Protein AF-A0A2S2QGP6-F1 (afdb_monomer_lite)

Radius of gyration: 17.16 Å; chains: 1; bounding box: 32×30×51 Å

Organism: NCBI:txid143950

pLDDT: mean 71.66, std 15.65, range [30.09, 93.31]

Structure (mmCIF, N/CA/C/O backbone):
data_AF-A0A2S2QGP6-F1
#
_entry.id   AF-A0A2S2QGP6-F1
#
loop_
_atom_site.group_PDB
_atom_site.id
_atom_site.type_symbol
_atom_site.label_atom_id
_atom_site.label_alt_id
_atom_site.label_comp_id
_atom_site.label_asym_id
_atom_site.label_entity_id
_atom_site.label_seq_id
_atom_site.pdbx_PDB_ins_code
_atom_site.Cartn_x
_atom_site.Cartn_y
_atom_site.Cartn_z
_atom_site.occupancy
_atom_site.B_iso_or_equiv
_atom_site.auth_seq_id
_atom_site.auth_comp_id
_atom_site.auth_asym_id
_atom_site.auth_atom_id
_atom_site.pdbx_PDB_model_num
ATOM 1 N N . MET A 1 1 ? -14.550 -14.952 7.978 1.00 33.62 1 MET A N 1
ATOM 2 C CA . MET A 1 1 ? -14.821 -15.271 9.393 1.00 33.62 1 MET A CA 1
ATOM 3 C C . MET A 1 1 ? -13.611 -14.771 10.162 1.00 33.62 1 MET A C 1
ATOM 5 O O . MET A 1 1 ? -12.577 -15.421 10.132 1.00 33.62 1 MET A O 1
ATOM 9 N N . GLU A 1 2 ? -13.660 -13.527 10.637 1.00 41.09 2 GLU A N 1
ATOM 10 C CA . GLU A 1 2 ? -12.508 -12.887 11.283 1.00 41.09 2 GLU A CA 1
ATOM 11 C C . GLU A 1 2 ? -12.407 -13.330 12.744 1.00 41.09 2 GLU A C 1
ATOM 13 O O . GLU A 1 2 ? -13.409 -13.433 13.451 1.00 41.09 2 GLU A O 1
ATOM 18 N N . ASN A 1 3 ? -11.182 -13.639 13.164 1.00 46.16 3 ASN A N 1
ATOM 19 C CA . ASN A 1 3 ? -10.846 -14.115 14.499 1.00 46.16 3 ASN A CA 1
ATOM 20 C C . ASN A 1 3 ? -11.147 -13.024 15.538 1.00 46.16 3 ASN A C 1
ATOM 22 O O . ASN A 1 3 ? -10.603 -11.923 15.454 1.00 46.16 3 ASN A O 1
ATOM 26 N N . GLY A 1 4 ? -11.997 -13.331 16.519 1.00 55.62 4 GLY A N 1
ATOM 27 C CA . GLY A 1 4 ? -12.310 -12.419 17.618 1.00 55.62 4 GLY A CA 1
ATOM 28 C C . GLY A 1 4 ? -11.077 -12.090 18.467 1.00 55.62 4 GLY A C 1
ATOM 29 O O . GLY A 1 4 ? -10.207 -12.934 18.682 1.00 55.62 4 GLY A O 1
ATOM 30 N N . VAL A 1 5 ? -11.003 -10.854 18.961 1.00 69.25 5 VAL A N 1
ATOM 31 C CA . VAL A 1 5 ? -9.950 -10.416 19.885 1.00 69.25 5 VAL A CA 1
ATOM 32 C C . VAL A 1 5 ? -10.354 -10.805 21.306 1.00 69.25 5 VAL A C 1
ATOM 34 O O . VAL A 1 5 ? -11.376 -10.344 21.808 1.00 69.25 5 VAL A O 1
ATOM 37 N N . ASN A 1 6 ? -9.551 -11.640 21.970 1.00 63.78 6 ASN A N 1
ATOM 38 C CA . ASN A 1 6 ? -9.742 -11.951 23.386 1.00 63.78 6 ASN A CA 1
ATOM 39 C C . ASN A 1 6 ? -9.206 -10.805 24.247 1.00 63.78 6 ASN A C 1
ATOM 41 O O . ASN A 1 6 ? -7.996 -10.595 24.325 1.00 63.78 6 ASN A O 1
ATOM 45 N N . ILE A 1 7 ? -10.109 -10.083 24.908 1.00 73.00 7 ILE A N 1
ATOM 46 C CA . ILE A 1 7 ? -9.771 -9.000 25.833 1.00 73.00 7 ILE A CA 1
ATOM 47 C C . ILE A 1 7 ? -10.067 -9.492 27.250 1.00 73.00 7 ILE A C 1
ATOM 49 O O . ILE A 1 7 ? -11.138 -9.250 27.806 1.00 73.00 7 ILE A O 1
ATOM 53 N N . LEU A 1 8 ? -9.121 -10.239 27.823 1.00 68.62 8 LEU A N 1
ATOM 54 C CA . LEU A 1 8 ? -9.148 -10.564 29.248 1.00 68.62 8 LEU A CA 1
ATOM 55 C C . LEU A 1 8 ? -9.189 -9.218 30.003 1.00 68.62 8 LEU A C 1
ATOM 57 O O . LEU A 1 8 ? -8.350 -8.361 29.745 1.00 68.62 8 LEU A O 1
ATOM 61 N N . PHE A 1 9 ? -10.159 -9.018 30.897 1.00 77.38 9 PHE A N 1
ATOM 62 C CA . PHE A 1 9 ? -10.298 -7.852 31.797 1.00 77.38 9 PHE A CA 1
ATOM 63 C C . PHE A 1 9 ? -11.039 -6.593 31.296 1.00 77.38 9 PHE A C 1
ATOM 65 O O . PHE A 1 9 ? -11.091 -5.613 32.039 1.00 77.38 9 PHE A O 1
ATOM 72 N N . PHE A 1 10 ? -11.678 -6.579 30.120 1.00 81.62 10 PHE A N 1
ATOM 73 C CA . PHE A 1 10 ? -12.522 -5.432 29.736 1.00 81.62 10 PHE A CA 1
ATOM 74 C C . PHE A 1 10 ? -13.961 -5.575 30.259 1.00 81.62 10 PHE A C 1
ATOM 76 O O . PHE A 1 10 ? -14.682 -6.487 29.870 1.00 81.62 10 PHE A O 1
ATOM 83 N N . THR A 1 11 ? -14.392 -4.654 31.125 1.00 80.69 11 THR A N 1
ATOM 84 C CA . THR A 1 11 ? -15.749 -4.612 31.711 1.00 80.69 11 THR A CA 1
ATOM 85 C C . THR A 1 11 ? -16.683 -3.595 31.039 1.00 80.69 11 THR A C 1
ATOM 87 O O . THR A 1 11 ? -17.801 -3.379 31.506 1.00 80.69 11 THR A O 1
ATOM 90 N N . GLY A 1 12 ? -16.247 -2.953 29.949 1.00 83.00 12 GLY A N 1
ATOM 91 C CA . GLY A 1 12 ? -17.025 -1.950 29.214 1.00 83.00 12 GLY A CA 1
ATOM 92 C C . GLY A 1 12 ? -17.781 -2.501 27.998 1.00 83.00 12 GLY A C 1
ATOM 93 O O . GLY A 1 12 ? -17.739 -3.690 27.689 1.00 83.00 12 GLY A O 1
ATOM 94 N N . LYS A 1 13 ? -18.452 -1.606 27.258 1.00 79.19 13 LYS A N 1
ATOM 95 C CA . LYS A 1 13 ? -18.992 -1.897 25.919 1.00 79.19 13 LYS A CA 1
ATOM 96 C C . LYS A 1 13 ? -18.001 -1.435 24.856 1.00 79.19 13 LYS A C 1
ATOM 98 O O . LYS A 1 13 ? -17.571 -0.284 24.876 1.00 79.19 13 LYS A O 1
ATOM 103 N N . LEU A 1 14 ? -17.650 -2.336 23.945 1.00 78.19 14 LEU A N 1
ATOM 104 C CA . LEU A 1 14 ? -16.773 -2.065 22.812 1.00 78.19 14 LEU A CA 1
ATOM 105 C C . LEU A 1 14 ? -17.645 -1.866 21.572 1.00 78.19 14 LEU A C 1
ATOM 107 O O . LEU A 1 14 ? -18.408 -2.760 21.211 1.00 78.19 14 LEU A O 1
ATOM 111 N N . TYR A 1 15 ? -17.542 -0.702 20.941 1.00 77.56 15 TYR A N 1
ATOM 112 C CA . TYR A 1 15 ? -18.211 -0.419 19.677 1.00 77.56 15 TYR A CA 1
ATOM 113 C C . TYR A 1 15 ? -17.153 -0.378 18.582 1.00 77.56 15 TYR A C 1
ATOM 115 O O . TYR A 1 15 ? -16.147 0.317 18.721 1.00 77.56 15 TYR A O 1
ATOM 123 N N . PHE A 1 16 ? -17.375 -1.137 17.514 1.00 74.31 16 PHE A N 1
ATOM 124 C CA . PHE A 1 16 ? -16.581 -1.040 16.299 1.00 74.31 16 PHE A CA 1
ATOM 125 C C . PHE A 1 16 ? -17.416 -0.346 15.241 1.00 74.31 16 PHE A C 1
ATOM 127 O O . PHE A 1 16 ? -18.569 -0.713 15.016 1.00 74.31 16 PHE A O 1
ATOM 134 N N . GLU A 1 17 ? -16.813 0.631 14.584 1.00 72.00 17 GLU A N 1
ATOM 135 C CA . GLU A 1 17 ? -17.373 1.267 13.406 1.00 72.00 17 GLU A CA 1
ATOM 136 C C . GLU A 1 17 ? -16.498 0.883 12.216 1.00 72.00 17 GLU A C 1
ATOM 138 O O . GLU A 1 17 ? -15.274 1.036 12.251 1.00 72.00 17 GLU A O 1
ATOM 143 N N . LEU A 1 18 ? -17.126 0.301 11.195 1.00 76.25 18 LEU A N 1
ATOM 144 C CA . LEU A 1 18 ? -16.476 -0.043 9.939 1.00 76.25 18 LEU A CA 1
ATOM 145 C C . LEU A 1 18 ? -16.919 0.969 8.889 1.00 76.25 18 LEU A C 1
ATOM 147 O O . LEU A 1 18 ? -18.082 0.989 8.490 1.00 76.25 18 LEU A O 1
ATOM 151 N N . GLU A 1 19 ? -15.981 1.778 8.417 1.00 67.50 19 GLU A N 1
ATOM 152 C CA . GLU A 1 19 ? -16.225 2.720 7.331 1.00 67.50 19 GLU A CA 1
ATOM 153 C C . GLU A 1 19 ? -15.826 2.098 5.987 1.00 67.50 19 GLU A C 1
ATOM 155 O O . GLU A 1 19 ? -14.704 1.614 5.815 1.00 67.50 19 GLU A O 1
ATOM 160 N N . LEU A 1 20 ? -16.737 2.138 5.009 1.00 74.31 20 LEU A N 1
ATOM 161 C CA . LEU A 1 20 ? -16.465 1.747 3.627 1.00 74.31 20 LEU A CA 1
ATOM 162 C C . LEU A 1 20 ? -16.275 2.992 2.761 1.00 74.31 20 LEU A C 1
ATOM 164 O O . LEU A 1 20 ? -17.158 3.841 2.661 1.00 74.31 20 LEU A O 1
ATOM 168 N N . ILE A 1 21 ? -15.141 3.064 2.067 1.00 73.31 21 ILE A N 1
ATOM 169 C CA . ILE A 1 21 ? -14.864 4.123 1.097 1.00 73.31 21 ILE A CA 1
ATOM 170 C C . ILE A 1 21 ? -14.978 3.539 -0.316 1.00 73.31 21 ILE A C 1
ATOM 172 O O . ILE A 1 21 ? -14.104 2.795 -0.752 1.00 73.31 21 ILE A O 1
ATOM 176 N N . LEU A 1 22 ? -16.032 3.915 -1.046 1.00 76.50 22 LEU A N 1
ATOM 177 C CA . LEU A 1 22 ? -16.227 3.566 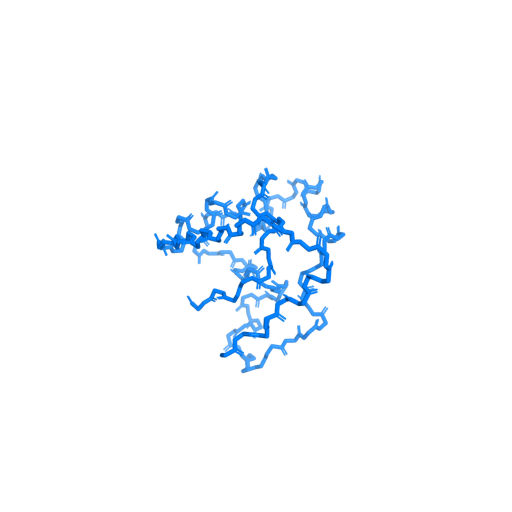-2.459 1.00 76.50 22 LEU A CA 1
ATOM 178 C C . LEU A 1 22 ? -15.653 4.653 -3.360 1.00 76.50 22 LEU A C 1
ATOM 180 O O . LEU A 1 22 ? -16.087 5.805 -3.281 1.00 76.50 22 LEU A O 1
ATOM 184 N N . ARG A 1 23 ? -14.676 4.311 -4.208 1.00 71.88 23 ARG A N 1
ATOM 185 C CA . ARG A 1 23 ? -14.029 5.270 -5.114 1.00 71.88 23 ARG A CA 1
ATOM 186 C C . ARG A 1 23 ? -13.573 4.642 -6.413 1.00 71.88 23 ARG A C 1
ATOM 188 O O . ARG A 1 23 ? -13.230 3.467 -6.460 1.00 71.88 23 ARG A O 1
ATOM 195 N N . ASP A 1 24 ? -13.513 5.477 -7.440 1.00 82.12 24 ASP A N 1
ATOM 196 C CA . ASP A 1 24 ? -12.821 5.166 -8.679 1.00 82.12 24 ASP A CA 1
ATOM 197 C C . ASP A 1 24 ? -11.292 5.233 -8.490 1.00 82.12 24 ASP A C 1
ATOM 199 O O . ASP A 1 24 ? -10.769 5.618 -7.435 1.00 82.12 24 ASP A O 1
ATOM 203 N N . ASN A 1 25 ? -10.542 4.856 -9.529 1.00 74.06 25 ASN A N 1
ATOM 204 C CA . ASN A 1 25 ? -9.081 4.862 -9.473 1.00 74.06 25 ASN A CA 1
ATOM 205 C C . ASN A 1 25 ? -8.524 6.229 -9.059 1.00 74.06 25 ASN A C 1
ATOM 207 O O . ASN A 1 25 ? -7.605 6.286 -8.237 1.00 74.06 25 ASN A O 1
ATOM 211 N N . LEU A 1 26 ? -9.113 7.308 -9.582 1.00 79.75 26 LEU A N 1
ATOM 212 C CA . LEU A 1 26 ? -8.693 8.677 -9.325 1.00 79.75 26 LEU A CA 1
ATOM 213 C C . LEU A 1 26 ? -8.902 9.066 -7.857 1.00 79.75 26 LEU A C 1
ATOM 215 O O . LEU A 1 26 ? -7.968 9.508 -7.186 1.00 79.75 26 LEU A O 1
ATOM 219 N N . GLY A 1 27 ? -10.103 8.830 -7.332 1.00 80.31 27 GLY A N 1
ATOM 220 C CA . GLY A 1 27 ? -10.456 9.098 -5.948 1.00 80.31 27 GLY A CA 1
ATOM 221 C C . GLY A 1 27 ? -9.634 8.271 -4.966 1.00 80.31 27 GLY A C 1
ATOM 222 O O . GLY A 1 27 ? -9.262 8.787 -3.907 1.00 80.31 27 GLY A O 1
ATOM 223 N N . LEU A 1 28 ? -9.323 7.015 -5.299 1.00 79.00 28 LEU A N 1
ATOM 224 C CA . LEU A 1 28 ? -8.489 6.175 -4.449 1.00 79.00 28 LEU A CA 1
ATOM 225 C C . LEU A 1 28 ? -7.035 6.665 -4.453 1.00 79.00 28 LEU A C 1
ATOM 227 O O . LEU A 1 28 ? -6.443 6.752 -3.378 1.00 79.00 28 LEU A O 1
ATOM 231 N N . HIS A 1 29 ? -6.468 7.063 -5.602 1.00 77.44 29 HIS A N 1
ATOM 232 C CA . HIS A 1 29 ? -5.127 7.672 -5.662 1.00 77.44 29 HIS A CA 1
ATOM 233 C C . HIS A 1 29 ? -5.053 8.978 -4.856 1.00 77.44 29 HIS A C 1
ATOM 235 O O . HIS A 1 29 ? -4.124 9.155 -4.065 1.00 77.44 29 HIS A O 1
ATOM 241 N N . LEU A 1 30 ? -6.081 9.828 -4.958 1.00 77.00 30 LEU A N 1
ATOM 242 C CA . LEU A 1 30 ? -6.176 11.093 -4.227 1.00 77.00 30 LEU A CA 1
ATOM 243 C C . LEU A 1 30 ? -6.112 10.908 -2.702 1.00 77.00 30 LEU A C 1
ATOM 245 O O . LEU A 1 30 ? -5.411 11.668 -2.021 1.00 77.00 30 LEU A O 1
ATOM 249 N N . ILE A 1 31 ? -6.837 9.922 -2.154 1.00 77.00 31 ILE A N 1
ATOM 250 C CA . ILE A 1 31 ? -6.790 9.648 -0.709 1.00 77.00 31 ILE A CA 1
ATOM 251 C C . ILE A 1 31 ? -5.488 8.965 -0.304 1.00 77.00 31 ILE A C 1
ATOM 253 O O . ILE A 1 31 ? -4.907 9.272 0.733 1.00 77.00 31 ILE A O 1
ATOM 257 N N . THR A 1 32 ? -5.030 8.000 -1.091 1.00 73.50 32 THR A N 1
ATOM 258 C CA . THR A 1 32 ? -3.847 7.216 -0.719 1.00 73.50 32 THR A CA 1
ATOM 259 C C . THR A 1 32 ? -2.545 8.004 -0.918 1.00 73.50 32 THR A C 1
ATOM 261 O O . THR A 1 32 ? -1.481 7.552 -0.506 1.00 73.50 32 THR A O 1
ATOM 264 N N . GLY A 1 33 ? -2.625 9.218 -1.479 1.00 75.94 33 GLY A N 1
ATOM 265 C CA . GLY A 1 33 ? -1.484 10.111 -1.686 1.00 75.94 33 GLY A CA 1
ATOM 266 C C . GLY A 1 33 ? -0.641 9.734 -2.902 1.00 75.94 33 GLY A C 1
ATOM 267 O O . GLY A 1 33 ? 0.455 10.269 -3.072 1.00 75.94 33 GLY A O 1
ATOM 268 N N . PHE A 1 34 ? -1.145 8.832 -3.745 1.00 77.88 34 PHE A N 1
ATOM 269 C CA . PHE A 1 34 ? -0.508 8.427 -4.991 1.00 77.88 34 PHE A CA 1
ATOM 270 C C . PHE A 1 34 ? -0.752 9.455 -6.088 1.00 77.88 34 PHE A C 1
ATOM 272 O O . PHE A 1 34 ? -1.718 10.215 -6.049 1.00 77.88 34 PHE A O 1
ATOM 279 N N . VAL A 1 35 ? 0.132 9.459 -7.081 1.00 78.25 35 VAL A N 1
ATOM 280 C CA . VAL A 1 35 ? -0.043 10.297 -8.266 1.00 78.25 35 VAL A CA 1
ATOM 281 C C . VAL A 1 35 ? -1.282 9.844 -9.033 1.00 78.25 35 VAL A C 1
ATOM 283 O O . VAL A 1 35 ? -1.435 8.673 -9.375 1.00 78.25 35 VAL A O 1
ATOM 286 N N . GLU A 1 36 ? -2.159 10.795 -9.317 1.00 76.56 36 GLU A N 1
ATOM 287 C CA . GLU A 1 36 ? -3.364 10.611 -10.107 1.00 76.56 36 GLU A CA 1
ATOM 288 C C . GLU A 1 36 ? -3.024 10.489 -11.605 1.00 76.56 36 GLU A C 1
ATOM 290 O O . GLU A 1 36 ? -3.099 11.463 -12.350 1.00 76.56 36 GLU A O 1
ATOM 295 N N . SER A 1 37 ? -2.591 9.308 -12.060 1.00 75.06 37 SER A N 1
ATOM 296 C CA . SER A 1 37 ? -2.191 9.099 -13.459 1.00 75.06 37 SER A CA 1
ATOM 297 C C . SER A 1 37 ? -2.601 7.734 -14.006 1.00 75.06 37 SER A C 1
ATOM 299 O O . SER A 1 37 ? -2.306 6.693 -13.421 1.00 75.06 37 SER A O 1
ATOM 301 N N . PHE A 1 38 ? -3.208 7.738 -15.196 1.00 70.94 38 PHE A N 1
ATOM 302 C CA . PHE A 1 38 ? -3.543 6.530 -15.963 1.00 70.94 38 PHE A CA 1
ATOM 303 C C . PHE A 1 38 ? -2.349 5.980 -16.773 1.00 70.94 38 PHE A C 1
ATOM 305 O O . PHE A 1 38 ? -2.350 4.832 -17.233 1.00 70.94 38 PHE A O 1
ATOM 312 N N . SER A 1 39 ? -1.299 6.786 -16.937 1.00 78.38 39 SER A N 1
ATOM 313 C CA . SER A 1 39 ? -0.104 6.474 -17.726 1.00 78.38 39 SER A CA 1
ATOM 314 C C . SER A 1 39 ? 1.138 6.194 -16.872 1.00 78.38 39 SER A C 1
ATOM 316 O O . SER A 1 39 ? 2.223 6.047 -17.421 1.00 78.38 39 SER A O 1
ATOM 318 N N . SER A 1 40 ? 0.991 6.054 -15.548 1.00 77.62 40 SER A N 1
ATOM 319 C CA . SER A 1 40 ? 2.100 5.746 -14.635 1.00 77.62 40 SER A CA 1
ATOM 320 C C . SER A 1 40 ? 2.815 4.433 -14.981 1.00 77.62 40 SER A C 1
ATOM 322 O O . SER A 1 40 ? 2.173 3.399 -15.178 1.00 77.62 40 SER A O 1
ATOM 324 N N . ASN A 1 41 ? 4.152 4.463 -14.960 1.00 81.25 41 ASN A N 1
ATOM 325 C CA . ASN A 1 41 ? 5.001 3.270 -15.068 1.00 81.25 41 ASN A CA 1
ATOM 326 C C . ASN A 1 41 ? 4.940 2.377 -13.818 1.00 81.25 41 ASN A C 1
ATOM 328 O O . ASN A 1 41 ? 5.286 1.208 -13.904 1.00 81.25 41 ASN A O 1
ATOM 332 N N . PHE A 1 42 ? 4.466 2.896 -12.681 1.00 81.94 42 PHE A N 1
ATOM 333 C CA . PHE A 1 42 ? 4.330 2.173 -11.411 1.00 81.94 42 PHE A CA 1
ATOM 334 C C . PHE A 1 42 ? 2.904 2.330 -10.872 1.00 81.94 42 PHE A C 1
ATOM 336 O O . PHE A 1 42 ? 2.665 3.019 -9.880 1.00 81.94 42 PHE A O 1
ATOM 343 N N . CYS A 1 43 ? 1.936 1.730 -11.564 1.00 78.81 43 CYS A N 1
ATOM 344 C CA . CYS A 1 43 ? 0.509 1.924 -11.292 1.00 78.81 4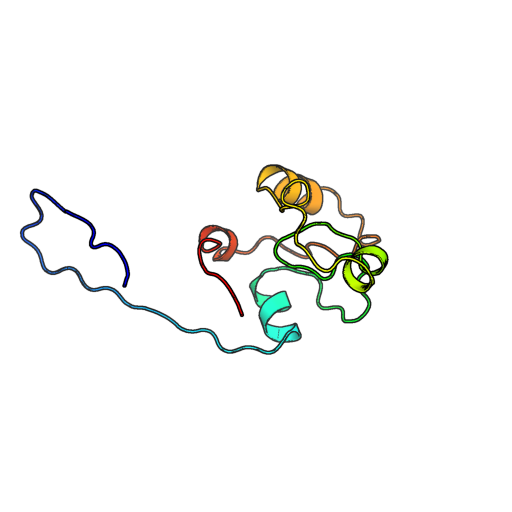3 CYS A CA 1
ATOM 345 C C . CYS A 1 43 ? -0.035 1.107 -10.106 1.00 78.81 43 CYS A C 1
ATOM 347 O O . CYS A 1 43 ? -1.086 1.445 -9.563 1.00 78.81 43 CYS A O 1
ATOM 349 N N . CYS A 1 44 ? 0.658 0.048 -9.679 1.00 80.38 44 CYS A N 1
ATOM 350 C CA . CYS A 1 44 ? 0.203 -0.775 -8.561 1.00 80.38 44 CYS A CA 1
ATOM 351 C C . CYS A 1 44 ? 0.281 -0.002 -7.235 1.00 80.38 44 CYS A C 1
ATOM 353 O O . CYS A 1 44 ? 1.182 0.812 -7.037 1.00 80.38 44 CYS A O 1
ATOM 355 N N . ARG A 1 45 ? -0.655 -0.250 -6.309 1.00 80.56 45 ARG A N 1
ATOM 356 C CA . ARG A 1 45 ? -0.635 0.308 -4.940 1.00 80.56 45 ARG A CA 1
ATOM 357 C C . ARG A 1 45 ? 0.158 -0.558 -3.960 1.00 80.56 45 ARG A C 1
ATOM 359 O O . ARG A 1 45 ? 0.698 -0.030 -2.994 1.00 80.56 45 ARG A O 1
ATOM 366 N N . ILE A 1 46 ? 0.247 -1.854 -4.249 1.00 82.62 46 ILE A N 1
ATOM 367 C CA . ILE A 1 46 ? 0.796 -2.892 -3.370 1.00 82.62 46 ILE A CA 1
ATOM 368 C C . ILE A 1 46 ? 2.283 -3.131 -3.659 1.00 82.62 46 ILE A C 1
ATOM 370 O O . ILE A 1 46 ? 3.068 -3.311 -2.732 1.00 82.62 46 ILE A O 1
ATOM 374 N N . CYS A 1 47 ? 2.692 -3.092 -4.929 1.00 84.88 47 CYS A N 1
ATOM 375 C CA . CYS A 1 47 ? 4.061 -3.385 -5.347 1.00 84.88 47 CYS A CA 1
ATOM 376 C C . CYS A 1 47 ? 4.694 -2.257 -6.174 1.00 84.88 47 CYS A C 1
ATOM 378 O O . CYS A 1 47 ? 4.023 -1.332 -6.638 1.00 84.88 47 CYS A O 1
ATOM 380 N N . ILE A 1 48 ? 6.013 -2.338 -6.346 1.00 85.88 48 ILE A N 1
ATOM 381 C CA . ILE A 1 48 ? 6.824 -1.437 -7.177 1.00 85.88 48 ILE A CA 1
ATOM 382 C C . ILE A 1 48 ? 7.139 -2.021 -8.562 1.00 85.88 48 ILE A C 1
ATOM 384 O O . ILE A 1 48 ? 8.086 -1.578 -9.202 1.00 85.88 48 ILE A O 1
ATOM 388 N N . MET A 1 49 ? 6.366 -3.007 -9.023 1.00 87.38 49 MET A N 1
ATOM 389 C CA . MET A 1 49 ? 6.537 -3.607 -10.348 1.00 87.38 49 MET A CA 1
ATOM 390 C C . MET A 1 49 ? 6.215 -2.600 -11.460 1.00 87.38 49 MET A C 1
ATOM 392 O O . MET A 1 49 ? 5.285 -1.795 -11.330 1.00 87.38 49 MET A O 1
ATOM 396 N N . GLU A 1 50 ? 6.977 -2.649 -12.550 1.00 87.69 50 GLU A N 1
ATOM 397 C CA . GLU A 1 50 ? 6.755 -1.791 -13.710 1.00 87.69 50 GLU A CA 1
ATOM 398 C C . GLU A 1 50 ? 5.530 -2.215 -14.522 1.00 87.69 50 GLU A C 1
ATOM 400 O O . GLU A 1 50 ? 5.169 -3.388 -14.607 1.00 87.69 50 GLU A O 1
ATOM 405 N N . LYS A 1 51 ? 4.891 -1.244 -15.178 1.00 86.81 51 LYS A N 1
ATOM 406 C CA . LYS A 1 51 ? 3.714 -1.464 -16.027 1.00 86.81 51 LYS A CA 1
ATOM 407 C C . LYS A 1 51 ? 3.997 -2.416 -17.194 1.00 86.81 51 LYS A C 1
ATOM 409 O O . LYS A 1 51 ? 3.076 -3.087 -17.649 1.00 86.81 51 LYS A O 1
ATOM 414 N N . SER A 1 52 ? 5.228 -2.457 -17.700 1.00 90.19 52 SER A N 1
ATOM 415 C CA . SER A 1 52 ? 5.694 -3.436 -18.694 1.00 90.19 52 SER A CA 1
ATOM 416 C C . SER A 1 52 ? 5.614 -4.860 -18.146 1.00 90.19 52 SER A C 1
ATOM 418 O O . SER A 1 52 ? 5.002 -5.719 -18.776 1.00 90.19 52 SER A O 1
ATOM 420 N N . ASP A 1 53 ? 6.144 -5.077 -16.945 1.00 90.19 53 ASP A N 1
ATOM 421 C CA . ASP A 1 53 ? 6.185 -6.383 -16.286 1.00 90.19 53 ASP A CA 1
ATOM 422 C C . ASP A 1 53 ? 4.799 -6.852 -15.834 1.00 90.19 53 ASP A C 1
ATOM 424 O O . ASP A 1 53 ? 4.463 -8.025 -15.986 1.00 90.19 53 ASP A O 1
ATOM 428 N N . ILE A 1 54 ? 3.956 -5.937 -15.341 1.00 88.81 54 ILE A N 1
ATOM 429 C CA . ILE A 1 54 ? 2.574 -6.245 -14.929 1.00 88.81 54 ILE A CA 1
ATOM 430 C C . ILE A 1 54 ? 1.765 -6.829 -16.096 1.00 88.81 54 ILE A C 1
ATOM 432 O O . ILE A 1 54 ? 0.906 -7.677 -15.882 1.00 88.81 54 ILE A O 1
ATOM 436 N N . LYS A 1 55 ? 2.027 -6.403 -17.338 1.00 89.81 55 LYS A N 1
ATOM 437 C CA . LYS A 1 55 ? 1.296 -6.900 -18.518 1.00 89.81 55 LYS A CA 1
ATOM 438 C C . LYS A 1 55 ? 1.605 -8.356 -18.861 1.00 89.81 55 LYS A C 1
ATOM 440 O O . LYS A 1 55 ? 0.822 -8.971 -19.576 1.00 89.81 55 LYS A O 1
ATOM 445 N N . VAL A 1 56 ? 2.751 -8.870 -18.419 1.00 93.31 56 VAL A N 1
ATOM 446 C CA . VAL A 1 56 ? 3.241 -10.204 -18.794 1.00 93.31 56 VAL A CA 1
ATOM 447 C C . VAL A 1 56 ? 3.277 -11.171 -17.614 1.00 93.31 56 VAL A C 1
ATOM 449 O O . VAL A 1 56 ? 3.211 -12.383 -17.811 1.00 93.31 56 VAL A O 1
ATOM 452 N N . LYS A 1 57 ? 3.356 -10.666 -16.379 1.00 88.69 57 LYS A N 1
ATOM 453 C CA . LYS A 1 57 ? 3.347 -11.490 -15.170 1.00 88.69 57 LYS A CA 1
ATOM 454 C C . LYS A 1 57 ? 1.916 -11.800 -14.735 1.00 88.69 57 LYS A C 1
ATOM 456 O O . LYS A 1 57 ? 1.097 -10.909 -14.559 1.00 88.69 57 LYS A O 1
ATOM 461 N N . CYS A 1 58 ? 1.647 -13.082 -14.498 1.00 90.56 58 CYS A N 1
ATOM 462 C CA . CYS A 1 58 ? 0.359 -13.563 -13.984 1.00 90.56 58 CYS A CA 1
ATOM 463 C C . CYS A 1 58 ? 0.319 -13.669 -12.452 1.00 90.56 58 CYS A C 1
ATOM 465 O O . CYS A 1 58 ? -0.737 -13.919 -11.881 1.00 90.56 58 CYS A O 1
ATOM 467 N N . TYR A 1 59 ? 1.468 -13.504 -11.792 1.00 88.44 59 TYR A N 1
ATOM 468 C CA . TYR A 1 59 ? 1.611 -13.680 -10.353 1.00 88.44 59 TYR A CA 1
ATOM 469 C C . TYR A 1 59 ? 2.312 -12.485 -9.723 1.00 88.44 59 TYR A C 1
ATOM 471 O O . TYR A 1 59 ? 3.195 -11.857 -10.314 1.00 88.44 59 TYR A O 1
ATOM 479 N N . GLU A 1 60 ? 1.912 -12.204 -8.491 1.00 86.69 60 GLU A N 1
ATOM 480 C CA . GLU A 1 60 ? 2.559 -11.231 -7.629 1.00 86.69 60 GLU A CA 1
ATOM 481 C C . GLU A 1 60 ? 3.999 -11.634 -7.292 1.00 86.69 60 GLU A C 1
ATOM 483 O O . GLU A 1 60 ? 4.308 -12.791 -7.007 1.00 86.69 60 GLU A O 1
ATOM 488 N N . ASP A 1 61 ? 4.883 -10.643 -7.277 1.00 88.75 61 ASP A N 1
ATOM 489 C CA . ASP A 1 61 ? 6.251 -10.806 -6.811 1.00 88.75 61 ASP A CA 1
ATOM 490 C C . ASP A 1 61 ? 6.378 -10.155 -5.434 1.00 88.75 61 ASP A C 1
ATOM 492 O O . ASP A 1 61 ? 6.409 -8.927 -5.305 1.00 88.75 61 ASP A O 1
ATOM 496 N N . LYS A 1 62 ? 6.421 -10.991 -4.393 1.00 89.88 62 LYS A N 1
ATOM 497 C CA . LYS A 1 62 ? 6.476 -10.544 -2.993 1.00 89.88 62 LYS A CA 1
ATOM 498 C C . LYS A 1 62 ? 7.737 -9.743 -2.680 1.00 89.88 62 LYS A C 1
ATOM 500 O O . LYS A 1 62 ? 7.711 -8.916 -1.774 1.00 89.88 62 LYS A O 1
ATOM 505 N N . SER A 1 63 ? 8.819 -9.947 -3.435 1.00 90.06 63 SER A N 1
ATOM 506 C CA . SER A 1 63 ? 10.051 -9.166 -3.271 1.00 90.06 63 SER A CA 1
ATOM 507 C C . SER A 1 63 ? 9.865 -7.696 -3.661 1.00 90.06 63 SER A C 1
ATOM 509 O O . SER A 1 63 ? 10.576 -6.824 -3.166 1.00 90.06 63 SER A O 1
ATOM 511 N N . LEU A 1 64 ? 8.866 -7.412 -4.503 1.00 88.06 64 LEU A N 1
ATOM 512 C CA . LEU A 1 64 ? 8.528 -6.076 -4.983 1.00 88.06 64 LEU A CA 1
ATOM 513 C C . LEU A 1 64 ? 7.404 -5.426 -4.175 1.00 88.06 64 LEU A C 1
ATOM 515 O O . LEU A 1 64 ? 6.888 -4.383 -4.581 1.00 88.06 64 LEU A O 1
ATOM 519 N N . PHE A 1 65 ? 6.973 -6.020 -3.062 1.00 88.50 65 PHE A N 1
ATOM 520 C CA . PHE A 1 65 ? 5.975 -5.394 -2.203 1.00 88.50 65 PHE A CA 1
ATOM 521 C C . PHE A 1 65 ? 6.526 -4.113 -1.592 1.00 88.50 65 PHE A C 1
ATOM 523 O O . PHE A 1 65 ? 7.665 -4.048 -1.131 1.00 88.50 65 PHE A O 1
ATOM 530 N N . ARG A 1 66 ? 5.693 -3.073 -1.592 1.00 83.06 66 ARG A N 1
ATOM 531 C CA . ARG A 1 66 ? 6.059 -1.790 -1.009 1.00 83.06 66 ARG A CA 1
ATOM 532 C C . ARG A 1 66 ? 6.232 -1.944 0.485 1.00 83.06 66 ARG A C 1
ATOM 534 O O . ARG A 1 66 ? 5.325 -2.392 1.182 1.00 83.06 66 ARG A O 1
ATOM 541 N N . ASN A 1 67 ? 7.381 -1.502 0.971 1.00 82.56 67 ASN A N 1
ATOM 542 C CA . ASN A 1 67 ? 7.636 -1.389 2.394 1.00 82.56 67 ASN A CA 1
ATOM 543 C C . ASN A 1 67 ? 7.602 0.082 2.846 1.00 82.56 67 ASN A C 1
ATOM 545 O O . ASN A 1 67 ? 7.676 1.020 2.048 1.00 82.56 67 ASN A O 1
ATOM 549 N N . ILE A 1 68 ? 7.446 0.278 4.155 1.00 80.75 68 ILE A N 1
ATOM 550 C CA . ILE A 1 68 ? 7.326 1.606 4.770 1.00 80.75 68 ILE A CA 1
ATOM 551 C C . ILE A 1 68 ? 8.595 2.448 4.569 1.00 80.75 68 ILE A C 1
ATOM 553 O O . ILE A 1 68 ? 8.504 3.659 4.370 1.00 80.75 68 ILE A O 1
ATOM 557 N N . GLU A 1 69 ? 9.773 1.828 4.595 1.00 82.38 69 GLU A N 1
ATOM 558 C CA . GLU A 1 69 ? 11.046 2.532 4.422 1.00 82.38 69 GLU A CA 1
ATOM 559 C C . GLU A 1 69 ? 11.196 3.078 2.998 1.00 82.38 69 GLU A C 1
ATOM 561 O O . GLU A 1 69 ? 11.483 4.261 2.812 1.00 82.38 69 GLU A O 1
ATOM 566 N N . GLN A 1 70 ? 10.902 2.254 1.991 1.00 76.50 70 GLN A N 1
ATOM 567 C CA . GLN A 1 70 ? 10.819 2.640 0.585 1.00 76.50 70 GLN A CA 1
ATOM 568 C C . GLN A 1 70 ? 9.789 3.742 0.380 1.00 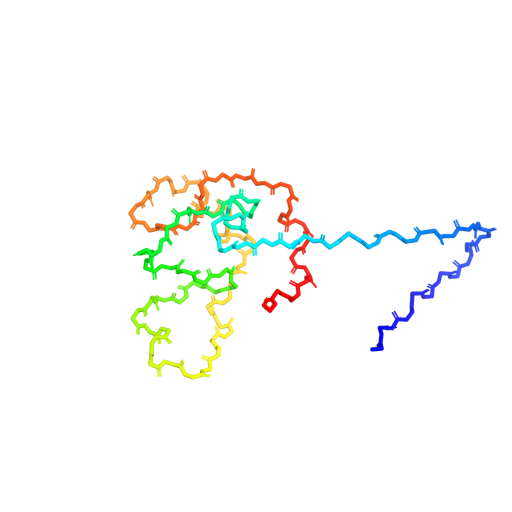76.50 70 GLN A C 1
ATOM 570 O O . GLN A 1 70 ? 10.093 4.710 -0.300 1.00 76.50 70 GLN A O 1
ATOM 575 N N . TYR A 1 71 ? 8.612 3.655 1.006 1.00 76.69 71 TYR A N 1
ATOM 576 C CA . TYR A 1 71 ? 7.608 4.719 0.940 1.00 76.69 71 TYR A CA 1
ATOM 577 C C . TYR A 1 71 ? 8.166 6.066 1.428 1.00 76.69 71 TYR A C 1
ATOM 579 O O . TYR A 1 71 ? 7.974 7.097 0.782 1.00 76.69 71 TYR A O 1
ATOM 587 N N . PHE A 1 72 ? 8.890 6.079 2.552 1.00 78.19 72 PHE A N 1
ATOM 588 C CA . PHE A 1 72 ? 9.507 7.307 3.055 1.00 78.19 72 PHE A CA 1
ATOM 589 C C . PHE A 1 72 ? 10.665 7.798 2.185 1.00 78.19 72 PHE A C 1
ATOM 591 O O . PHE A 1 72 ? 10.852 9.010 2.065 1.00 78.19 72 PHE A O 1
ATOM 598 N N . ASN A 1 73 ? 11.418 6.892 1.565 1.00 79.50 73 ASN A N 1
ATOM 599 C CA . ASN A 1 73 ? 12.468 7.251 0.615 1.00 79.50 73 ASN A CA 1
ATOM 600 C C . ASN A 1 73 ? 11.879 7.834 -0.679 1.00 79.50 73 ASN A C 1
ATOM 602 O O . ASN A 1 73 ? 12.320 8.895 -1.119 1.00 79.50 73 ASN A O 1
ATOM 606 N N . ASP A 1 74 ? 10.828 7.222 -1.221 1.00 75.50 74 ASP A N 1
ATOM 607 C CA . ASP A 1 74 ? 10.089 7.695 -2.396 1.00 75.50 74 ASP A CA 1
ATOM 608 C C . ASP A 1 74 ? 9.425 9.060 -2.134 1.00 75.50 74 ASP A C 1
ATOM 610 O O . ASP A 1 74 ? 9.379 9.904 -3.021 1.00 75.50 74 ASP A O 1
ATOM 614 N N . LEU A 1 75 ? 8.971 9.330 -0.903 1.00 74.88 75 LEU A N 1
ATOM 615 C CA . LEU A 1 75 ? 8.473 10.654 -0.504 1.00 74.88 75 LEU A CA 1
ATOM 616 C C . LEU A 1 75 ? 9.560 11.740 -0.480 1.00 74.88 75 LEU A C 1
ATOM 618 O O . LEU A 1 75 ? 9.273 12.904 -0.764 1.00 74.88 75 LEU A O 1
ATOM 622 N N . LYS A 1 76 ? 10.785 11.393 -0.067 1.00 76.44 76 LYS A N 1
ATOM 623 C CA . LYS A 1 76 ? 11.915 12.337 0.014 1.00 76.44 76 LYS A CA 1
ATOM 624 C C . LYS A 1 76 ? 12.481 12.639 -1.368 1.00 76.44 76 LYS A C 1
ATOM 626 O O . LYS A 1 76 ? 12.822 13.784 -1.666 1.00 76.44 76 LYS A O 1
ATOM 631 N N . ASN A 1 77 ? 12.550 11.616 -2.211 1.00 68.00 77 ASN A N 1
ATOM 632 C CA . ASN A 1 77 ? 12.999 11.725 -3.584 1.00 68.00 77 ASN A CA 1
ATOM 633 C C . ASN A 1 77 ? 11.878 12.350 -4.424 1.00 68.00 77 ASN A C 1
ATOM 635 O O . ASN A 1 77 ? 11.076 11.650 -5.027 1.00 68.00 77 ASN A O 1
ATOM 639 N N . LYS A 1 78 ? 11.838 13.689 -4.503 1.00 55.34 78 LYS A N 1
ATOM 640 C CA . LYS A 1 78 ? 10.910 14.480 -5.347 1.00 55.34 78 LYS A CA 1
ATOM 641 C C . LYS A 1 78 ? 11.054 14.227 -6.863 1.00 55.34 78 LYS A C 1
ATOM 643 O O . LYS A 1 78 ? 10.666 15.069 -7.669 1.00 55.34 78 LYS A O 1
ATOM 648 N N . LEU A 1 79 ? 11.643 13.109 -7.284 1.00 52.25 79 LEU A N 1
ATOM 649 C CA . LEU A 1 79 ? 11.756 12.736 -8.685 1.00 52.25 79 LEU A CA 1
ATOM 650 C C . LEU A 1 79 ? 10.369 12.305 -9.193 1.00 52.25 79 LEU A C 1
ATOM 652 O O . LEU A 1 79 ? 10.006 11.131 -9.203 1.00 52.25 79 LEU A O 1
ATOM 656 N N . PHE A 1 80 ? 9.586 13.286 -9.647 1.00 51.91 80 PHE A N 1
ATOM 657 C CA . PHE A 1 80 ? 8.274 13.101 -10.285 1.00 51.91 80 PHE A CA 1
ATOM 658 C C . PHE A 1 80 ? 8.310 12.183 -11.520 1.00 51.91 80 PHE A C 1
ATOM 660 O O . PHE A 1 80 ? 7.271 11.707 -11.970 1.00 51.91 80 PHE A O 1
ATOM 667 N N . VAL A 1 81 ? 9.507 11.896 -12.038 1.00 48.66 81 VAL A N 1
ATOM 668 C CA . VAL A 1 81 ? 9.767 11.023 -13.192 1.00 48.66 81 VAL A CA 1
ATOM 669 C C . VAL A 1 81 ? 9.261 9.590 -12.955 1.00 48.66 81 VAL A C 1
ATOM 671 O O . VAL A 1 81 ? 8.868 8.910 -13.900 1.00 48.66 81 VAL A O 1
ATOM 674 N N . CYS A 1 82 ? 9.152 9.159 -11.693 1.00 50.25 82 CYS A N 1
ATOM 675 C CA . CYS A 1 82 ? 8.637 7.843 -11.319 1.00 50.25 82 CYS A CA 1
ATOM 676 C C . CYS A 1 82 ? 7.341 7.942 -10.498 1.00 50.25 82 CYS A C 1
ATOM 678 O O . CYS A 1 82 ? 7.310 7.423 -9.396 1.00 50.25 82 CYS A O 1
ATOM 680 N N . ASN A 1 83 ? 6.300 8.625 -10.996 1.00 53.47 83 ASN A N 1
ATOM 681 C CA . ASN A 1 83 ? 4.845 8.443 -10.751 1.00 53.47 83 ASN A CA 1
ATOM 682 C C . ASN A 1 83 ? 4.344 7.672 -9.490 1.00 53.47 83 ASN A C 1
ATOM 684 O O . ASN A 1 83 ? 3.410 6.871 -9.594 1.00 53.47 83 ASN A O 1
ATOM 688 N N . ARG A 1 84 ? 4.939 7.853 -8.307 1.00 65.38 84 ARG A N 1
ATOM 689 C CA . ARG A 1 84 ? 4.660 6.997 -7.143 1.00 65.38 84 ARG A CA 1
ATOM 690 C C . ARG A 1 84 ? 3.865 7.745 -6.088 1.00 65.38 84 ARG A C 1
ATOM 692 O O . ARG A 1 84 ? 2.670 7.508 -5.983 1.00 65.38 84 ARG A O 1
ATOM 699 N N . ILE A 1 85 ? 4.453 8.671 -5.336 1.00 68.50 85 ILE A N 1
ATOM 700 C CA . ILE A 1 85 ? 3.765 9.292 -4.192 1.00 68.50 85 ILE A CA 1
ATOM 701 C C . ILE A 1 85 ? 3.853 10.817 -4.290 1.00 68.50 85 ILE A C 1
ATOM 703 O O . ILE A 1 85 ? 4.930 11.379 -4.448 1.00 68.50 85 ILE A O 1
ATOM 707 N N . LYS A 1 86 ? 2.702 11.487 -4.199 1.00 69.06 86 LYS A N 1
ATOM 708 C CA . LYS A 1 86 ? 2.550 12.945 -4.324 1.00 69.06 86 LYS A CA 1
ATOM 709 C C . LYS A 1 86 ? 2.597 13.656 -2.973 1.00 69.06 86 LYS A C 1
ATOM 711 O O . LYS A 1 86 ? 3.079 14.781 -2.885 1.00 69.06 86 LYS A O 1
ATOM 716 N N . ARG A 1 87 ? 2.063 13.030 -1.919 1.00 65.38 87 ARG A N 1
ATOM 717 C CA . ARG A 1 87 ? 1.988 13.614 -0.569 1.00 65.38 87 ARG A CA 1
ATOM 718 C C . ARG A 1 87 ? 1.829 12.549 0.511 1.00 65.38 87 ARG A C 1
ATOM 720 O O . ARG A 1 87 ? 1.256 11.493 0.268 1.00 65.38 87 ARG A O 1
ATOM 727 N N . ARG A 1 88 ? 2.267 12.869 1.731 1.00 58.03 88 ARG A N 1
ATOM 728 C CA . ARG A 1 88 ? 2.032 12.043 2.923 1.00 58.03 88 ARG A CA 1
ATOM 729 C C . ARG A 1 88 ? 0.577 12.18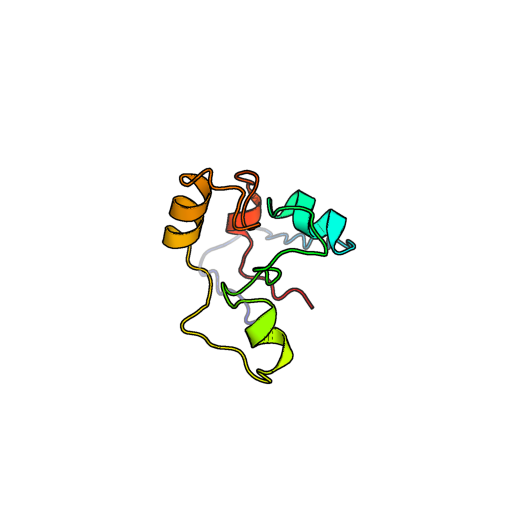9 3.381 1.00 58.03 88 ARG A C 1
ATOM 731 O O . ARG A 1 88 ? 0.173 13.303 3.701 1.00 58.03 88 ARG A O 1
ATOM 738 N N . LEU A 1 89 ? -0.181 11.090 3.468 1.00 60.38 89 LEU A N 1
ATOM 739 C CA . LEU A 1 89 ? -1.533 11.079 4.054 1.00 60.38 89 LEU A CA 1
ATOM 740 C C . LEU A 1 89 ? -1.685 10.058 5.196 1.00 60.38 89 LEU A C 1
ATOM 742 O O . LEU A 1 89 ? -1.016 9.027 5.227 1.00 60.38 89 LEU A O 1
ATOM 746 N N . TYR A 1 90 ? -2.579 10.359 6.144 1.00 49.50 90 TYR A N 1
ATOM 747 C CA . TYR A 1 90 ? -2.790 9.609 7.395 1.00 49.50 90 TYR A CA 1
ATOM 748 C C . TYR A 1 90 ? -3.314 8.176 7.206 1.00 49.50 90 TYR A C 1
ATOM 750 O O . TYR A 1 90 ? -3.106 7.331 8.076 1.00 49.50 90 TYR A O 1
ATOM 758 N N . LEU A 1 91 ? -3.916 7.870 6.054 1.00 50.62 91 LEU A N 1
ATOM 759 C CA . LEU A 1 91 ? -4.463 6.543 5.748 1.00 50.62 91 LEU A CA 1
ATOM 760 C C . LEU A 1 91 ? -3.399 5.480 5.445 1.00 50.62 91 LEU A C 1
ATOM 762 O O . LEU A 1 91 ? -3.726 4.306 5.312 1.00 50.62 91 LEU A O 1
ATOM 766 N N . VAL A 1 92 ? -2.114 5.854 5.458 1.00 47.94 92 VAL A N 1
ATOM 767 C CA . VAL A 1 92 ? -0.991 4.908 5.378 1.00 47.94 92 VAL A CA 1
ATOM 768 C C . VAL A 1 92 ? -0.927 3.957 6.585 1.00 47.94 92 VAL A C 1
ATOM 770 O O . VAL A 1 92 ? -0.352 2.877 6.497 1.00 47.94 92 VAL A O 1
ATOM 773 N N . LYS A 1 93 ? -1.558 4.301 7.715 1.00 41.41 93 LYS A N 1
ATOM 774 C CA . LYS A 1 93 ? -1.688 3.378 8.857 1.00 41.41 93 LYS A CA 1
ATOM 775 C C . LYS A 1 93 ? -2.773 2.304 8.671 1.00 41.41 93 LYS A C 1
ATOM 777 O O . LYS A 1 93 ? -2.758 1.327 9.410 1.00 41.41 93 LYS A O 1
ATOM 782 N N . CYS A 1 94 ? -3.658 2.441 7.680 1.00 45.31 94 CYS A N 1
ATOM 783 C CA . CYS A 1 94 ? -4.757 1.506 7.409 1.00 45.31 94 CYS A CA 1
ATOM 784 C C . CYS A 1 94 ? -4.435 0.472 6.312 1.00 45.31 94 CYS A C 1
ATOM 786 O O . CYS A 1 94 ? -5.344 -0.159 5.783 1.00 45.31 94 CYS A O 1
ATOM 788 N N . TYR A 1 95 ? -3.163 0.242 5.959 1.00 44.81 95 TYR A N 1
ATOM 789 C CA . TYR A 1 95 ? -2.772 -0.730 4.917 1.00 44.81 95 TYR A CA 1
ATOM 790 C C . TYR A 1 95 ? -2.877 -2.209 5.334 1.00 44.81 95 TYR A C 1
ATOM 792 O O . TYR A 1 95 ? -2.128 -3.054 4.850 1.00 44.81 95 TYR A O 1
ATOM 800 N N . ARG A 1 96 ? -3.823 -2.549 6.212 1.00 40.44 96 ARG A N 1
ATOM 801 C CA . ARG A 1 96 ? -4.203 -3.942 6.476 1.00 40.44 96 ARG A CA 1
ATOM 802 C C . ARG A 1 96 ? -5.498 -4.362 5.782 1.00 40.44 96 ARG A C 1
ATOM 804 O O . ARG A 1 96 ? -6.005 -5.436 6.076 1.00 40.44 96 ARG A O 1
ATOM 811 N N . PHE A 1 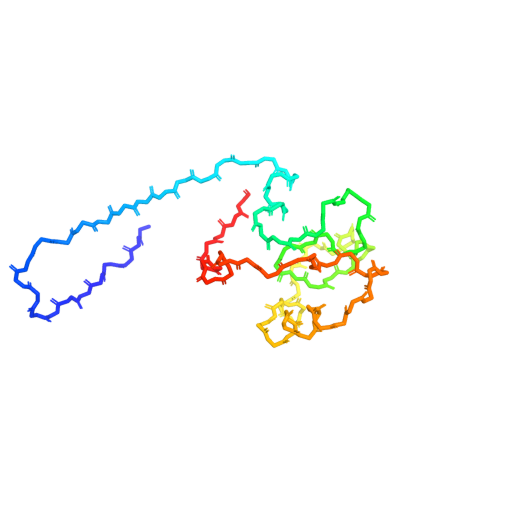97 ? -5.997 -3.557 4.847 1.00 38.16 97 PHE A N 1
ATOM 812 C CA . PHE A 1 97 ? -7.198 -3.879 4.086 1.00 38.16 97 PHE A CA 1
ATOM 813 C C . PHE A 1 97 ? -6.870 -4.147 2.617 1.00 38.16 97 PHE A C 1
ATOM 815 O O . PHE A 1 97 ? -6.199 -3.363 1.943 1.00 38.16 97 PHE A O 1
ATOM 822 N N . HIS A 1 98 ? -7.320 -5.316 2.169 1.00 30.09 98 HIS A N 1
ATOM 823 C CA . HIS A 1 98 ? -7.258 -5.800 0.799 1.00 30.09 98 HIS A CA 1
ATOM 824 C C . HIS A 1 98 ? -8.283 -5.004 -0.019 1.00 30.09 98 HIS A C 1
ATOM 826 O O . HIS A 1 98 ? -9.482 -5.121 0.220 1.00 30.09 98 HIS A O 1
ATOM 832 N N . PHE A 1 99 ? -7.820 -4.155 -0.936 1.00 35.78 99 PHE A N 1
ATOM 833 C CA . PHE A 1 99 ? -8.696 -3.454 -1.874 1.00 35.78 99 PHE A CA 1
ATOM 834 C C . PHE A 1 99 ? -8.801 -4.306 -3.142 1.00 35.78 99 PHE A C 1
ATOM 836 O O . PHE A 1 99 ? -7.793 -4.479 -3.828 1.00 35.78 99 PHE A O 1
ATOM 843 N N . ILE A 1 100 ? -9.992 -4.860 -3.390 1.00 32.69 100 ILE A N 1
ATOM 844 C CA . ILE A 1 100 ? -10.389 -5.439 -4.685 1.00 32.69 100 ILE A CA 1
ATOM 845 C C . ILE A 1 100 ? -10.777 -4.290 -5.616 1.00 32.69 100 ILE A C 1
ATOM 847 O O . ILE A 1 100 ? -11.477 -3.372 -5.129 1.00 32.69 100 ILE A O 1
#

Sequence (100 aa):
MENGVNILFFTGKLYFELELILRDNLGLHLITGFVESFSSNFCCRICIMEKSDIKVKCYEDKSLFRNIEQYFNDLKNKLFVCNRIKRRLYLVKCYRFHFI

Foldseek 3Di:
DDDDDDDPDDPDDDDDDDDDDDDDLQVVCVQQQFFRDPPALQSDPFFRHGPVVVVPDPDDDPVRGDDPVVVVVVVVPPPCVHRTGRDDHPCVVVVPDDDD

Secondary structure (DSSP, 8-state):
-PPPP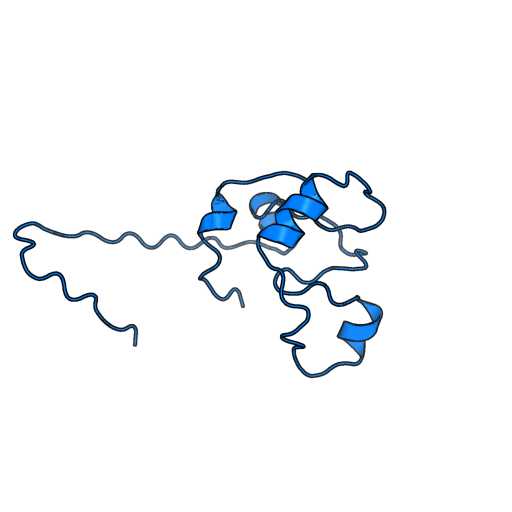--TT--S------------HHHHHHHHTB---SS-SS--SSB---HHHHTT--S--GGGB--HHHHHHHHH---GGG--BSS--GGGGGTTS---